Protein AF-A0AA38GRX4-F1 (afdb_monomer)

pLDDT: mean 70.58, std 18.52, range [33.16, 92.31]

Secondary structure (DSSP, 8-state):
-----------------------------SSPPP------TTS-EEEEEE--SHHHHHHHHHHHT-TTEEEEEEE-TT--HHHHHHHHHT-TT-

Sequence (94 aa):
HHGGHNDDEIVPQVRCQNARPLKAIRATTIESPPKVQRYSRKEKTKIAINGFGRIGRLVLPIALGRGDINVVAVNVPFIDVKYMAYMFKYYSTH

Structure (mmCIF, N/CA/C/O backbone):
data_AF-A0AA38GRX4-F1
#
_entry.id   AF-A0AA38GRX4-F1
#
loop_
_atom_site.group_PDB
_atom_site.id
_atom_site.type_symbol
_atom_site.label_atom_id
_atom_site.label_alt_id
_atom_site.label_comp_id
_atom_site.label_asym_id
_atom_site.label_entity_id
_atom_site.label_seq_id
_atom_site.pdbx_PDB_ins_code
_atom_site.Cartn_x
_atom_site.Cartn_y
_atom_site.Cartn_z
_atom_site.occupancy
_atom_site.B_iso_or_equiv
_atom_site.auth_seq_id
_atom_site.auth_comp_id
_atom_site.auth_asym_id
_atom_site.auth_atom_id
_atom_site.pdbx_PDB_model_num
ATOM 1 N N . HIS A 1 1 ? -35.156 54.783 15.071 1.00 36.66 1 HIS A N 1
ATOM 2 C CA . HIS A 1 1 ? -34.367 53.537 15.100 1.00 36.66 1 HIS A CA 1
ATOM 3 C C . HIS A 1 1 ? -34.835 52.650 13.959 1.00 36.66 1 HIS A C 1
ATOM 5 O O . HIS A 1 1 ? -36.026 52.395 13.906 1.00 36.66 1 HIS A O 1
ATOM 11 N N . HIS A 1 2 ? -33.890 52.237 13.102 1.00 36.75 2 HIS A N 1
ATOM 12 C CA . HIS A 1 2 ? -33.996 51.286 11.976 1.00 36.75 2 HIS A CA 1
ATOM 13 C C . HIS A 1 2 ? -34.967 51.682 10.842 1.00 36.75 2 HIS A C 1
ATOM 15 O O . HIS A 1 2 ? -36.152 51.841 11.072 1.00 36.75 2 HIS A O 1
ATOM 21 N N . GLY A 1 3 ? -34.555 51.929 9.596 1.00 33.16 3 GLY A N 1
ATOM 22 C CA . GLY A 1 3 ? -33.418 51.397 8.841 1.00 33.16 3 GLY A CA 1
ATOM 23 C C . GLY A 1 3 ? -33.908 50.253 7.950 1.00 33.16 3 GLY A C 1
ATOM 24 O O . GLY A 1 3 ? -34.327 49.234 8.484 1.00 33.16 3 GLY A O 1
ATOM 25 N N . GLY A 1 4 ? -33.843 50.426 6.626 1.00 35.56 4 GLY A N 1
ATOM 26 C CA . GLY A 1 4 ? -34.053 49.342 5.660 1.00 35.56 4 GLY A CA 1
ATOM 27 C C . GLY A 1 4 ? -34.523 49.821 4.289 1.00 35.56 4 GLY A C 1
ATOM 28 O O . GLY A 1 4 ? -35.718 49.813 4.023 1.00 35.56 4 GLY A O 1
ATOM 29 N N . HIS A 1 5 ? -33.571 50.243 3.450 1.00 45.22 5 HIS A N 1
ATOM 30 C CA . HIS A 1 5 ? -33.712 50.297 1.991 1.00 45.22 5 HIS A CA 1
ATOM 31 C C . HIS A 1 5 ? -34.188 48.938 1.465 1.00 45.22 5 HIS A C 1
ATOM 33 O O . HIS A 1 5 ? -33.627 47.917 1.855 1.00 45.22 5 HIS A O 1
ATOM 39 N N . ASN A 1 6 ? -35.156 48.940 0.552 1.00 41.62 6 ASN A N 1
AT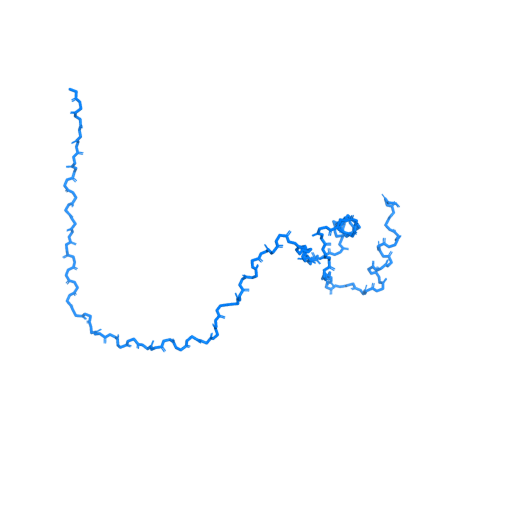OM 40 C CA . ASN A 1 6 ? -35.338 47.850 -0.397 1.00 41.62 6 ASN A CA 1
ATOM 41 C C . ASN A 1 6 ? -35.331 48.497 -1.778 1.00 41.62 6 ASN A C 1
ATOM 43 O O . ASN A 1 6 ? -36.258 49.223 -2.127 1.00 41.62 6 ASN A O 1
ATOM 47 N N . ASP A 1 7 ? -34.228 48.304 -2.488 1.00 45.84 7 ASP A N 1
ATOM 48 C CA . ASP A 1 7 ? -34.053 48.725 -3.866 1.00 45.84 7 ASP A CA 1
ATOM 49 C C . ASP A 1 7 ? -34.981 47.888 -4.760 1.00 45.84 7 ASP A C 1
ATOM 51 O O . ASP A 1 7 ? -34.919 46.656 -4.772 1.00 45.84 7 ASP A O 1
ATOM 55 N N . ASP A 1 8 ? -35.868 48.570 -5.485 1.00 43.84 8 ASP A N 1
ATOM 56 C CA . ASP A 1 8 ? -36.735 47.997 -6.510 1.00 43.84 8 ASP A CA 1
ATOM 57 C C . ASP A 1 8 ? -35.885 47.497 -7.694 1.00 43.84 8 ASP A C 1
ATOM 59 O O . ASP A 1 8 ? -35.655 48.207 -8.677 1.00 43.84 8 ASP A O 1
ATOM 63 N N . GLU A 1 9 ? -35.397 46.257 -7.617 1.00 43.25 9 GLU A N 1
ATOM 64 C CA . GLU A 1 9 ? -34.778 45.584 -8.758 1.00 43.25 9 GLU A CA 1
ATOM 65 C C . GLU A 1 9 ? -35.871 45.156 -9.751 1.00 43.25 9 GLU A C 1
ATOM 67 O O . GLU A 1 9 ? -36.533 44.122 -9.628 1.00 43.25 9 GLU A O 1
ATOM 72 N N . ILE A 1 10 ? -36.075 46.004 -10.757 1.00 42.53 10 ILE A N 1
ATOM 73 C CA . ILE A 1 10 ? -36.896 45.732 -11.936 1.00 42.53 10 ILE A CA 1
ATOM 74 C C . ILE A 1 10 ? -36.253 44.571 -12.710 1.00 42.53 10 ILE A C 1
ATOM 76 O O . ILE A 1 10 ? -35.337 44.765 -13.508 1.00 42.53 10 ILE A O 1
ATOM 80 N N . VAL A 1 11 ? -36.747 43.350 -12.503 1.00 44.81 11 VAL A N 1
ATOM 81 C CA . VAL A 1 11 ? -36.373 42.189 -13.324 1.00 44.81 11 VAL A CA 1
ATOM 82 C C . VAL A 1 11 ? -37.154 42.247 -14.645 1.00 44.81 11 VAL A C 1
ATOM 84 O O . VAL A 1 11 ? -38.388 42.183 -14.623 1.00 44.81 11 VAL A O 1
ATOM 87 N N . 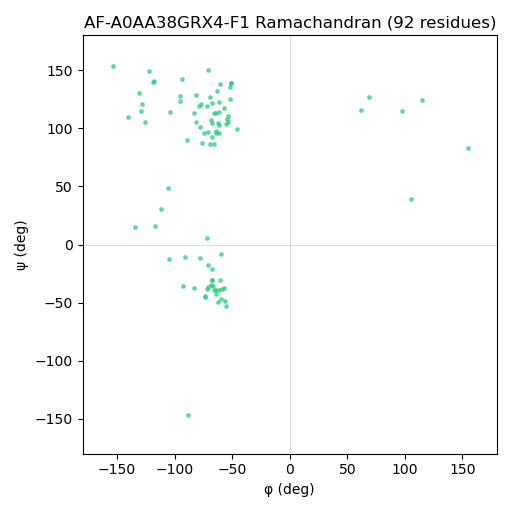PRO A 1 12 ? -36.507 42.337 -15.821 1.00 41.84 12 PRO A N 1
ATOM 88 C CA . PRO A 1 12 ? -37.229 42.306 -17.083 1.00 41.84 12 PRO A CA 1
ATOM 89 C C . PRO A 1 12 ? -37.739 40.880 -17.335 1.00 41.84 12 PRO A C 1
ATOM 91 O O . PRO A 1 12 ? -36.959 39.935 -17.460 1.00 41.84 12 PRO A O 1
ATOM 94 N N . GLN A 1 13 ? -39.061 40.709 -17.439 1.00 42.84 13 GLN A N 1
ATOM 95 C CA . GLN A 1 13 ? -39.652 39.473 -17.953 1.00 42.84 13 GLN A CA 1
ATOM 96 C C . GLN A 1 13 ? -39.243 39.287 -19.420 1.00 42.84 13 GLN A C 1
ATOM 98 O O . GLN A 1 13 ? -39.880 39.801 -20.341 1.00 42.84 13 GLN A O 1
ATOM 103 N N . VAL A 1 14 ? -38.190 38.506 -19.650 1.00 41.75 14 VAL A N 1
ATOM 104 C CA . VAL A 1 14 ? -37.871 37.980 -20.977 1.00 41.75 14 VAL A CA 1
ATOM 105 C C . VAL A 1 14 ? -38.919 36.924 -21.318 1.00 41.75 14 VAL A C 1
ATOM 107 O O . VAL A 1 14 ? -38.866 35.771 -20.890 1.00 41.75 14 VAL A O 1
ATOM 110 N N . ARG A 1 15 ? -39.932 37.342 -22.075 1.00 39.22 15 ARG A N 1
ATOM 111 C CA . ARG A 1 15 ? -40.996 36.476 -22.581 1.00 39.22 15 ARG A CA 1
ATOM 112 C C . ARG A 1 15 ? -40.451 35.655 -23.755 1.00 39.22 15 ARG A C 1
ATOM 114 O O . ARG A 1 15 ? -40.579 36.056 -24.907 1.00 39.22 15 ARG A O 1
ATOM 121 N N . CYS A 1 16 ? -39.852 34.498 -23.474 1.00 40.66 16 CYS A N 1
ATOM 122 C CA . CYS A 1 16 ? -39.494 33.512 -24.498 1.00 40.66 16 CYS A CA 1
ATOM 123 C C . CYS A 1 16 ? -40.768 32.872 -25.069 1.00 40.66 16 CYS A C 1
ATOM 125 O O . CYS A 1 16 ? -41.231 31.836 -24.595 1.00 40.66 16 CYS A O 1
ATOM 127 N N . GLN A 1 17 ? -41.366 33.496 -26.081 1.00 52.00 17 GLN A N 1
ATOM 128 C CA . GLN A 1 17 ? -42.371 32.836 -26.910 1.00 52.00 17 GLN A CA 1
ATOM 129 C C . GLN A 1 17 ? -41.633 31.993 -27.954 1.00 52.00 17 GLN A C 1
ATOM 131 O O . GLN A 1 17 ? -40.770 32.513 -28.655 1.00 52.00 17 GLN A O 1
ATOM 136 N N . ASN A 1 18 ? -42.003 30.710 -28.052 1.00 54.47 18 ASN A N 1
ATOM 137 C CA . ASN A 1 18 ? -41.628 29.738 -29.099 1.00 54.47 18 ASN A CA 1
ATOM 138 C C . ASN A 1 18 ? -40.588 28.659 -28.746 1.00 54.47 18 ASN A C 1
ATOM 140 O O . ASN A 1 18 ? -39.822 28.229 -29.609 1.00 54.47 18 ASN A O 1
ATOM 144 N N . ALA A 1 19 ? -40.634 28.098 -27.536 1.00 49.25 19 ALA A N 1
ATOM 145 C CA . ALA A 1 19 ? -40.064 26.769 -27.312 1.00 49.25 19 ALA A CA 1
ATOM 146 C C . ALA A 1 19 ? -41.068 25.69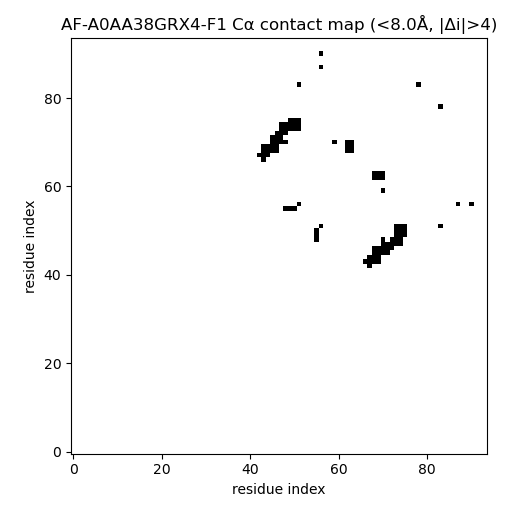2 -27.772 1.00 49.25 19 ALA A C 1
ATOM 148 O O . ALA A 1 19 ? -42.078 25.444 -27.114 1.00 49.25 19 ALA A O 1
ATOM 149 N N . ARG A 1 20 ? -40.814 25.050 -28.921 1.00 55.22 20 ARG A N 1
ATOM 150 C CA . ARG A 1 20 ? -41.521 23.811 -29.296 1.00 55.22 20 ARG A CA 1
ATOM 151 C C . ARG A 1 20 ? -41.227 22.760 -28.216 1.00 55.22 20 ARG A C 1
ATOM 153 O O . ARG A 1 20 ? -40.068 22.662 -27.809 1.00 55.22 20 ARG A O 1
ATOM 160 N N . PRO A 1 21 ? -42.205 21.959 -27.757 1.00 49.06 21 PRO A N 1
ATOM 161 C CA . PRO A 1 21 ? -41.931 20.939 -26.757 1.00 49.06 21 PRO A CA 1
ATOM 162 C C . PRO A 1 21 ? -41.041 19.870 -27.393 1.00 49.06 21 PRO A C 1
ATOM 164 O O . PRO A 1 21 ? -41.496 19.065 -28.208 1.00 49.06 21 PRO A O 1
ATOM 167 N N . LEU A 1 22 ? -39.752 19.872 -27.049 1.00 55.50 22 LEU A N 1
ATOM 168 C CA . LEU A 1 22 ? -38.881 18.740 -27.327 1.00 55.50 22 LEU A CA 1
ATOM 169 C C . LEU A 1 22 ? -39.469 17.554 -26.560 1.00 55.50 22 LEU A C 1
ATOM 171 O O . LEU A 1 22 ? -39.529 17.568 -25.331 1.00 55.50 22 LEU A O 1
ATOM 175 N N . LYS A 1 23 ? -39.964 16.543 -27.283 1.00 50.81 23 LYS A N 1
ATOM 176 C CA . LYS A 1 23 ? -40.378 15.282 -26.665 1.00 50.81 23 LYS A CA 1
ATOM 177 C C . LYS A 1 23 ? -39.168 14.731 -25.922 1.00 50.81 23 LYS A C 1
ATOM 179 O O . LYS A 1 23 ? -38.151 14.437 -26.545 1.00 50.81 23 LYS A O 1
ATOM 184 N N . ALA A 1 24 ? -39.293 14.613 -24.604 1.00 57.81 24 ALA A N 1
ATOM 185 C CA . ALA A 1 24 ? -38.292 13.991 -23.759 1.00 57.81 24 ALA A CA 1
ATOM 186 C C . ALA A 1 24 ? -37.987 12.596 -24.313 1.00 57.81 24 ALA A C 1
ATOM 188 O O . ALA A 1 24 ? -38.833 11.699 -24.283 1.00 57.81 24 ALA A O 1
ATOM 189 N N . ILE A 1 25 ? -36.784 12.423 -24.853 1.00 55.78 25 ILE A N 1
ATOM 190 C CA . ILE A 1 25 ? -36.254 11.097 -25.133 1.00 55.78 25 ILE A CA 1
ATOM 191 C C . ILE A 1 25 ? -36.124 10.453 -23.757 1.00 55.78 25 ILE A C 1
ATOM 193 O O . ILE A 1 25 ? -35.386 10.949 -22.907 1.00 55.78 25 ILE A O 1
ATOM 197 N N . ARG A 1 26 ? -36.925 9.413 -23.500 1.00 51.66 26 ARG A N 1
ATOM 198 C CA . ARG A 1 26 ? -36.833 8.622 -22.272 1.00 51.66 26 ARG A CA 1
ATOM 199 C C . ARG A 1 26 ? -35.390 8.147 -22.169 1.00 51.66 26 ARG A C 1
ATOM 201 O O . ARG A 1 26 ? -34.977 7.299 -22.953 1.00 51.66 26 ARG A O 1
ATOM 208 N N . ALA A 1 27 ? -34.637 8.719 -21.234 1.00 53.16 27 ALA A N 1
ATOM 209 C CA . ALA A 1 27 ? -33.352 8.186 -20.837 1.00 53.16 27 ALA A CA 1
ATOM 210 C C . ALA A 1 27 ? -33.630 6.787 -20.286 1.00 53.16 27 ALA A C 1
ATOM 212 O O . ALA A 1 27 ? -34.075 6.622 -19.152 1.00 53.16 27 ALA A O 1
ATOM 213 N N . THR A 1 28 ? -33.469 5.769 -21.125 1.00 55.03 28 THR A N 1
ATOM 214 C CA . THR A 1 28 ? -33.340 4.398 -20.657 1.00 55.03 28 THR A CA 1
ATOM 215 C C . THR A 1 28 ? -32.011 4.370 -19.929 1.00 55.03 28 THR A C 1
ATOM 217 O O . THR A 1 28 ? -30.967 4.266 -20.567 1.00 55.03 28 THR A O 1
ATOM 220 N N . THR A 1 29 ? -32.060 4.610 -18.617 1.00 53.53 29 THR A N 1
ATOM 221 C CA 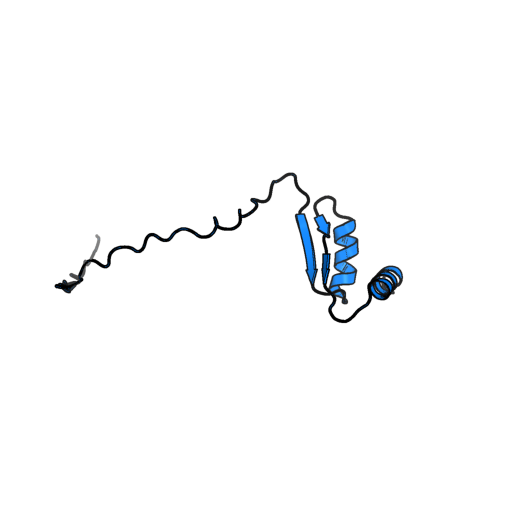. THR A 1 29 ? -30.936 4.532 -17.686 1.00 53.53 29 THR A CA 1
ATOM 222 C C . THR A 1 29 ? -30.165 3.249 -17.969 1.00 53.53 29 THR A C 1
ATOM 224 O O . THR A 1 29 ? -30.593 2.165 -17.574 1.00 53.53 29 THR A O 1
ATOM 227 N N . ILE A 1 30 ? -29.065 3.362 -18.710 1.00 67.69 30 ILE A N 1
ATOM 228 C CA . ILE A 1 30 ? -28.134 2.261 -18.904 1.00 67.69 30 ILE A CA 1
ATOM 229 C C . ILE A 1 30 ? -27.335 2.225 -17.611 1.00 67.69 30 ILE A C 1
ATOM 231 O O . ILE A 1 30 ? -26.486 3.074 -17.365 1.00 67.69 30 ILE A O 1
ATOM 235 N N . GLU A 1 31 ? -27.732 1.278 -16.774 1.00 68.38 31 GLU A N 1
ATOM 236 C CA . GLU A 1 31 ? -27.151 0.918 -15.488 1.00 68.38 31 GLU A CA 1
ATOM 237 C C . GLU A 1 31 ? -27.309 1.953 -14.367 1.00 68.38 31 GLU A C 1
ATOM 239 O O . GLU A 1 31 ? -26.994 3.139 -14.458 1.00 68.38 31 GLU A O 1
ATOM 244 N N . SER A 1 32 ? -27.846 1.462 -13.251 1.00 55.88 32 SER A N 1
ATOM 245 C CA . SER A 1 32 ? -27.865 2.176 -11.982 1.00 55.88 32 SER A CA 1
ATOM 246 C C . SER A 1 32 ? -26.455 2.673 -11.644 1.00 55.88 32 SER A C 1
ATOM 248 O O . SER A 1 32 ? -25.512 1.892 -11.807 1.00 55.88 32 SER A O 1
ATOM 250 N N . PRO A 1 33 ? -26.290 3.904 -11.118 1.00 69.69 33 PRO A N 1
ATOM 251 C CA . PRO A 1 33 ? -24.984 4.388 -10.684 1.00 69.69 33 PRO A CA 1
ATOM 252 C C . PRO A 1 33 ? -24.341 3.347 -9.758 1.00 69.69 33 PRO A C 1
ATOM 254 O O . PRO A 1 33 ? -25.059 2.755 -8.938 1.00 69.69 33 PRO A O 1
ATOM 257 N N . PRO A 1 34 ? -23.024 3.087 -9.889 1.00 71.62 34 PRO A N 1
ATOM 258 C CA . PRO A 1 34 ? -22.356 2.061 -9.105 1.00 71.62 34 PRO A CA 1
ATOM 259 C C . PRO A 1 34 ? -22.687 2.304 -7.640 1.00 71.62 34 PRO A C 1
ATOM 261 O O . PRO A 1 34 ? -22.540 3.418 -7.133 1.00 71.62 34 PRO A O 1
ATOM 264 N N . LYS A 1 35 ? -23.217 1.270 -6.985 1.00 59.47 35 LYS A N 1
ATOM 265 C CA . LYS A 1 35 ? -23.676 1.344 -5.601 1.00 59.47 35 LYS A CA 1
ATOM 266 C C . LYS A 1 35 ? -22.502 1.844 -4.763 1.00 59.47 35 LYS A C 1
ATOM 268 O O . LYS A 1 35 ? -21.558 1.094 -4.527 1.00 59.47 35 LYS A O 1
ATOM 273 N N . VAL A 1 36 ? -22.537 3.118 -4.364 1.00 66.25 36 VAL A N 1
ATOM 274 C CA . VAL A 1 36 ? -21.499 3.716 -3.522 1.00 66.25 36 VAL A CA 1
ATOM 275 C C . VAL A 1 36 ? -21.528 2.926 -2.225 1.00 66.25 36 VAL A C 1
ATOM 277 O O . VAL A 1 36 ? -22.470 3.052 -1.438 1.00 66.25 36 VAL A O 1
ATOM 280 N N . GLN A 1 37 ? -20.561 2.023 -2.052 1.00 65.94 37 GLN A N 1
ATOM 281 C CA . GLN A 1 37 ? -20.488 1.175 -0.873 1.00 65.94 37 GLN A CA 1
ATOM 282 C C . GLN A 1 37 ? -20.306 2.098 0.324 1.00 65.94 37 GLN A C 1
ATOM 284 O O . GLN A 1 37 ? -19.246 2.683 0.529 1.00 65.94 37 GLN A O 1
ATOM 289 N N . ARG A 1 38 ? -21.381 2.286 1.092 1.00 66.75 38 ARG A N 1
ATOM 290 C CA . ARG A 1 38 ? -21.314 3.015 2.351 1.00 66.75 38 ARG A CA 1
ATOM 291 C C . ARG A 1 38 ? -20.363 2.240 3.250 1.00 66.75 38 ARG A C 1
ATOM 293 O O . ARG A 1 38 ? -20.592 1.054 3.474 1.00 66.75 38 ARG A O 1
ATOM 300 N N . TYR A 1 39 ? -19.300 2.893 3.717 1.00 66.44 39 TYR A N 1
ATOM 301 C CA . TYR A 1 39 ? -18.322 2.287 4.616 1.00 66.44 39 TYR A CA 1
ATOM 302 C C . TYR A 1 39 ? -19.059 1.707 5.831 1.00 66.44 39 TYR A C 1
ATOM 304 O O . TYR A 1 39 ? -19.574 2.441 6.676 1.00 66.44 39 TYR A O 1
ATOM 312 N N . SER A 1 40 ? -19.184 0.380 5.877 1.00 69.38 40 SER A N 1
ATOM 313 C CA . SER A 1 40 ? -19.752 -0.320 7.022 1.00 69.38 40 SER A CA 1
ATOM 314 C C . SER A 1 40 ? -18.767 -0.187 8.173 1.00 69.38 40 SER A C 1
ATOM 316 O O . SER A 1 40 ? -17.597 -0.532 8.029 1.00 69.38 40 SER A O 1
ATOM 318 N N . ARG A 1 41 ? -19.238 0.283 9.330 1.00 69.75 41 ARG A N 1
ATOM 319 C CA . ARG A 1 41 ? -18.409 0.545 10.520 1.00 69.75 41 ARG A CA 1
ATOM 320 C C . ARG A 1 41 ? -17.677 -0.700 11.065 1.00 69.75 41 ARG A C 1
ATOM 322 O O . ARG A 1 41 ? -16.888 -0.568 11.989 1.00 69.75 41 ARG A O 1
ATOM 329 N N . LYS A 1 42 ? -17.984 -1.895 10.544 1.00 75.56 42 LYS A N 1
ATOM 330 C CA . LYS A 1 42 ? -17.421 -3.193 10.954 1.00 75.56 42 LYS A CA 1
ATOM 331 C C . LYS A 1 42 ? -16.389 -3.778 9.983 1.00 75.56 42 LYS A C 1
ATOM 333 O O . LYS A 1 42 ? -15.730 -4.744 10.347 1.00 75.56 42 LYS A O 1
ATOM 338 N N . GLU A 1 43 ? -16.255 -3.241 8.773 1.00 83.19 43 GLU A N 1
ATOM 339 C CA . GLU A 1 43 ? -15.376 -3.822 7.753 1.00 83.19 43 GLU A CA 1
ATOM 340 C C . GLU A 1 43 ? -13.988 -3.184 7.779 1.00 83.19 43 GLU A C 1
ATOM 342 O O . GLU A 1 43 ? -13.854 -1.970 7.950 1.00 83.19 43 GLU A O 1
ATOM 347 N N . LYS A 1 44 ? -12.946 -3.994 7.551 1.00 86.50 44 LYS A N 1
ATOM 348 C CA . LYS A 1 44 ? -11.586 -3.469 7.392 1.00 86.50 44 LYS A CA 1
ATOM 349 C C . LYS A 1 44 ? -11.528 -2.574 6.160 1.00 86.50 44 LYS A C 1
ATOM 351 O O . LYS A 1 44 ? -11.963 -2.962 5.071 1.00 86.50 44 LYS A O 1
ATOM 356 N N . THR A 1 45 ? -10.943 -1.394 6.317 1.00 89.06 45 THR A N 1
ATOM 357 C CA . THR A 1 45 ? -10.776 -0.431 5.231 1.00 89.06 45 THR A CA 1
ATOM 358 C C . THR A 1 45 ? -9.820 -1.006 4.197 1.00 89.06 45 THR A C 1
ATOM 360 O O . THR A 1 45 ? -8.634 -1.198 4.464 1.00 89.06 45 THR A O 1
ATOM 363 N N . LYS A 1 46 ? -10.349 -1.298 3.009 1.00 90.88 46 LYS A N 1
ATOM 364 C CA . LYS A 1 46 ? -9.573 -1.818 1.885 1.00 90.88 46 LYS A CA 1
ATOM 365 C C . LYS A 1 46 ? -8.787 -0.683 1.240 1.00 90.88 46 LYS A C 1
ATOM 367 O O . LYS A 1 46 ? -9.390 0.275 0.764 1.00 90.88 46 LYS A O 1
ATOM 372 N N . ILE A 1 47 ? -7.463 -0.799 1.206 1.00 90.88 47 ILE A N 1
ATOM 373 C CA . ILE A 1 47 ? -6.578 0.198 0.595 1.00 90.88 47 ILE A CA 1
ATOM 374 C C . ILE A 1 47 ? -5.723 -0.419 -0.509 1.00 90.88 47 ILE A C 1
ATOM 376 O O . ILE A 1 47 ? -5.352 -1.592 -0.449 1.00 90.88 47 ILE A O 1
ATOM 380 N N . ALA A 1 48 ? -5.392 0.395 -1.508 1.00 91.12 48 ALA A N 1
ATOM 381 C CA . ALA A 1 48 ? -4.407 0.075 -2.530 1.00 91.12 48 ALA A CA 1
ATOM 382 C C . ALA A 1 48 ? -3.264 1.094 -2.471 1.00 91.12 48 ALA A C 1
ATOM 384 O O . ALA A 1 48 ? -3.502 2.285 -2.268 1.00 91.12 48 ALA A O 1
ATOM 385 N N . ILE A 1 49 ? -2.026 0.634 -2.643 1.00 89.88 49 ILE A N 1
ATOM 386 C CA . ILE A 1 49 ? -0.834 1.487 -2.605 1.00 89.88 49 ILE A CA 1
ATOM 387 C C . ILE A 1 49 ? -0.350 1.700 -4.039 1.00 89.88 49 ILE A C 1
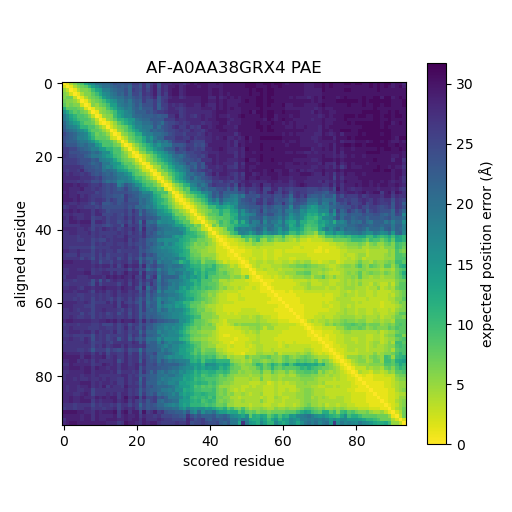ATOM 389 O O . ILE A 1 49 ? 0.100 0.763 -4.693 1.00 89.88 49 ILE A O 1
ATOM 393 N N . ASN A 1 50 ? -0.423 2.932 -4.542 1.00 88.44 50 ASN A N 1
ATOM 394 C CA . ASN A 1 50 ? 0.134 3.279 -5.848 1.00 88.44 50 ASN A CA 1
ATOM 395 C C . ASN A 1 50 ? 1.596 3.723 -5.681 1.00 88.44 50 ASN A C 1
ATOM 397 O O . ASN A 1 50 ? 1.870 4.897 -5.443 1.00 88.44 50 ASN A O 1
ATOM 401 N N . GLY A 1 51 ? 2.522 2.766 -5.757 1.00 85.25 51 GLY A N 1
ATOM 402 C CA . GLY A 1 51 ? 3.963 2.998 -5.669 1.00 85.25 51 GLY A CA 1
ATOM 403 C C . GLY A 1 51 ? 4.630 2.381 -4.436 1.00 85.25 51 GLY A C 1
ATOM 404 O O . GLY A 1 51 ? 4.309 2.697 -3.292 1.00 85.25 51 GLY A O 1
ATOM 405 N N . PHE A 1 52 ? 5.648 1.550 -4.674 1.00 84.31 52 PHE A N 1
ATOM 406 C CA . PHE A 1 52 ? 6.434 0.870 -3.637 1.00 84.31 52 PHE A CA 1
ATOM 407 C C . PHE A 1 52 ? 7.836 1.472 -3.463 1.00 84.31 52 PHE A C 1
ATOM 409 O O . PHE A 1 52 ? 8.859 0.792 -3.487 1.00 84.31 52 PHE A O 1
ATOM 416 N N . GLY A 1 53 ? 7.877 2.798 -3.345 1.00 82.25 53 GLY A N 1
ATOM 417 C CA . GLY A 1 53 ? 9.103 3.553 -3.091 1.00 82.25 53 GLY A CA 1
ATOM 418 C C . GLY A 1 53 ? 9.393 3.713 -1.597 1.00 82.25 53 GLY A C 1
ATOM 419 O O . GLY A 1 53 ? 9.045 2.873 -0.772 1.00 82.25 53 GLY A O 1
ATOM 420 N N . ARG A 1 54 ? 9.994 4.847 -1.223 1.00 83.12 54 ARG A N 1
ATOM 421 C CA . ARG A 1 54 ? 10.321 5.176 0.177 1.00 83.12 54 ARG A CA 1
ATOM 422 C C . ARG A 1 54 ? 9.096 5.147 1.101 1.00 83.12 54 ARG A C 1
ATOM 424 O O . ARG A 1 54 ? 9.144 4.497 2.135 1.00 83.12 54 ARG A O 1
ATOM 431 N N . ILE A 1 55 ? 7.997 5.795 0.703 1.00 87.06 55 ILE A N 1
ATOM 432 C CA . ILE A 1 55 ? 6.769 5.857 1.514 1.00 87.06 55 ILE A CA 1
ATOM 433 C C . ILE A 1 55 ? 6.026 4.517 1.495 1.00 87.06 55 ILE A C 1
ATOM 435 O O . ILE A 1 55 ? 5.642 4.023 2.548 1.00 87.06 55 ILE A O 1
ATOM 439 N N . GLY A 1 56 ? 5.875 3.888 0.324 1.00 86.94 56 GLY A N 1
ATOM 440 C CA . GLY A 1 56 ? 5.177 2.602 0.205 1.00 86.94 56 GLY A CA 1
ATOM 441 C C . GLY A 1 56 ? 5.789 1.501 1.078 1.00 86.94 56 GLY A C 1
ATOM 442 O O . GLY A 1 56 ? 5.050 0.737 1.698 1.00 86.94 56 GLY A O 1
ATOM 443 N N . ARG A 1 57 ? 7.126 1.473 1.205 1.00 85.56 57 ARG A N 1
ATOM 444 C CA . ARG A 1 57 ? 7.843 0.528 2.080 1.00 85.56 57 ARG A CA 1
ATOM 445 C C . ARG A 1 57 ? 7.607 0.758 3.574 1.00 85.56 57 ARG A C 1
ATOM 447 O O . ARG A 1 57 ? 7.610 -0.212 4.316 1.00 85.56 57 ARG A O 1
ATOM 454 N N . LEU A 1 58 ? 7.373 2.000 4.002 1.00 87.81 58 LEU A N 1
ATOM 455 C CA . LEU A 1 58 ? 7.070 2.341 5.401 1.00 87.81 58 LEU A CA 1
ATOM 456 C C . LEU A 1 58 ? 5.587 2.147 5.739 1.00 87.81 58 LEU A C 1
ATOM 458 O O . LEU A 1 58 ? 5.240 1.706 6.831 1.00 87.81 58 LEU A O 1
ATOM 462 N N . VAL A 1 59 ? 4.696 2.459 4.797 1.00 89.44 59 VAL A N 1
ATOM 463 C CA . VAL A 1 59 ? 3.244 2.371 5.001 1.00 89.44 59 VAL A CA 1
ATOM 464 C C . VAL A 1 59 ? 2.768 0.921 5.051 1.00 89.44 59 VAL A C 1
ATOM 466 O O . VAL A 1 59 ? 1.908 0.604 5.868 1.00 89.44 59 VAL A O 1
ATOM 469 N N . LEU A 1 60 ? 3.326 0.032 4.222 1.00 89.75 60 LEU A N 1
ATOM 470 C CA . LEU A 1 60 ? 2.928 -1.378 4.174 1.00 89.75 60 LEU A CA 1
ATOM 471 C C . LEU A 1 60 ? 3.023 -2.103 5.538 1.00 89.75 60 LEU A C 1
ATOM 473 O O . LEU A 1 60 ? 2.011 -2.663 5.954 1.00 89.75 60 LEU A O 1
ATOM 477 N N . PRO A 1 61 ? 4.150 -2.086 6.278 1.00 88.19 61 PRO A N 1
ATOM 478 C CA . PRO A 1 61 ? 4.244 -2.772 7.569 1.00 88.19 61 PRO A CA 1
ATOM 479 C C . PRO A 1 61 ? 3.337 -2.142 8.637 1.00 88.19 61 PRO A C 1
ATOM 481 O O . PRO A 1 61 ? 2.718 -2.867 9.413 1.00 88.19 61 PRO A O 1
ATOM 484 N N . ILE A 1 62 ? 3.172 -0.813 8.638 1.00 90.12 62 ILE A N 1
ATOM 485 C CA . ILE A 1 62 ? 2.243 -0.121 9.550 1.00 90.12 62 ILE A CA 1
ATOM 486 C C . ILE A 1 62 ? 0.795 -0.533 9.259 1.00 90.12 62 ILE A C 1
ATOM 488 O O . ILE A 1 62 ? 0.023 -0.781 10.183 1.00 90.12 62 ILE A O 1
ATOM 492 N N . ALA A 1 63 ? 0.419 -0.616 7.982 1.00 90.38 63 ALA A N 1
ATOM 493 C CA . ALA A 1 63 ? -0.912 -1.044 7.568 1.00 90.38 63 ALA A CA 1
ATOM 494 C C . ALA A 1 63 ? -1.174 -2.516 7.921 1.00 90.38 63 ALA A C 1
ATOM 496 O O . ALA A 1 63 ? -2.271 -2.831 8.370 1.00 90.38 63 ALA A O 1
ATOM 497 N N . LEU A 1 64 ? -0.174 -3.394 7.777 1.00 88.62 64 LEU A N 1
ATOM 498 C CA . LEU A 1 64 ? -0.266 -4.808 8.165 1.00 88.62 64 LEU A CA 1
ATOM 499 C C . LEU A 1 64 ? -0.386 -5.001 9.685 1.00 88.62 64 LEU A C 1
ATOM 501 O O . LEU A 1 64 ? -1.028 -5.950 10.127 1.00 88.62 64 LEU A O 1
ATOM 505 N N . GLY A 1 65 ? 0.199 -4.102 10.481 1.00 89.31 65 GLY A N 1
ATOM 506 C CA . GLY A 1 65 ? 0.066 -4.104 11.941 1.00 89.31 65 GLY A CA 1
ATOM 507 C C . GLY A 1 65 ? -1.263 -3.542 12.461 1.00 89.31 65 GLY A C 1
ATOM 508 O O . GLY A 1 65 ? -1.559 -3.683 13.646 1.00 89.31 65 GLY A O 1
ATOM 509 N N . A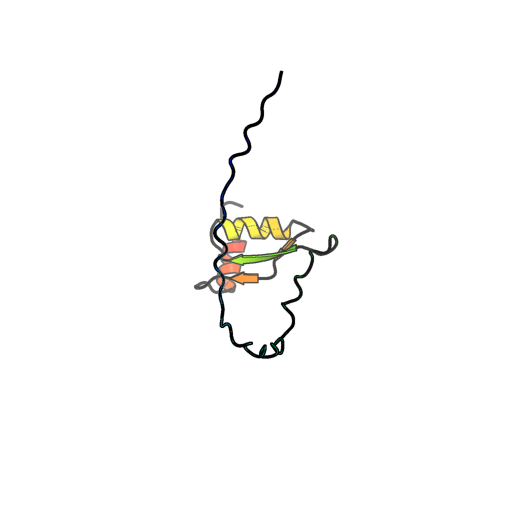RG A 1 66 ? -2.076 -2.901 11.610 1.00 90.38 66 ARG A N 1
ATOM 510 C CA . ARG A 1 66 ? -3.370 -2.320 11.998 1.00 90.38 66 ARG A CA 1
ATOM 511 C C . ARG A 1 66 ? -4.513 -3.287 11.703 1.00 90.38 66 ARG A C 1
ATOM 513 O O . ARG A 1 66 ? -4.686 -3.746 10.580 1.00 90.38 66 ARG A O 1
ATOM 520 N N . GLY A 1 67 ? -5.352 -3.545 12.706 1.00 88.75 67 GLY A N 1
ATOM 521 C CA . GLY A 1 67 ? -6.533 -4.406 12.567 1.00 88.75 67 GLY A CA 1
ATOM 522 C C . GLY A 1 67 ? -7.625 -3.823 11.663 1.00 88.75 67 GLY A C 1
ATOM 523 O O . GLY A 1 67 ? -8.431 -4.576 11.120 1.00 88.75 67 GLY A O 1
ATOM 524 N N . ASP A 1 68 ? -7.613 -2.506 11.466 1.00 89.88 68 ASP A N 1
ATOM 525 C CA . ASP A 1 68 ? -8.674 -1.745 10.795 1.00 89.88 68 ASP A CA 1
ATOM 526 C C . ASP A 1 68 ? -8.445 -1.608 9.285 1.00 89.88 68 ASP A C 1
ATOM 528 O O . ASP A 1 68 ? -9.325 -1.139 8.561 1.00 89.88 68 ASP A O 1
ATOM 532 N N . ILE A 1 69 ? -7.257 -1.985 8.802 1.00 91.25 69 ILE A N 1
ATOM 533 C CA . ILE A 1 69 ? -6.808 -1.769 7.426 1.00 91.25 69 ILE A CA 1
ATOM 534 C C . ILE A 1 69 ? -6.570 -3.121 6.752 1.00 91.25 69 ILE A C 1
ATOM 536 O O . ILE A 1 69 ? -6.062 -4.063 7.355 1.00 91.25 69 ILE A O 1
ATOM 540 N N . ASN A 1 70 ? -6.946 -3.220 5.481 1.00 92.31 70 ASN A N 1
ATOM 541 C CA . ASN A 1 70 ? -6.653 -4.366 4.633 1.00 92.31 70 ASN A CA 1
ATOM 542 C C . ASN A 1 70 ? -6.022 -3.889 3.320 1.00 92.31 70 ASN A C 1
ATOM 544 O O . ASN A 1 70 ? -6.668 -3.197 2.534 1.00 92.31 70 ASN A O 1
ATOM 548 N N . VAL A 1 71 ? -4.763 -4.245 3.072 1.00 90.62 71 VAL A N 1
ATOM 549 C CA . VAL A 1 71 ? -4.065 -3.878 1.831 1.00 90.62 71 VAL A CA 1
ATOM 550 C C . VAL A 1 71 ? -4.438 -4.882 0.741 1.00 90.62 71 VAL A C 1
ATOM 552 O O . VAL A 1 71 ? -4.091 -6.054 0.836 1.00 90.62 71 VAL A O 1
ATOM 555 N N . VAL A 1 72 ? -5.156 -4.429 -0.288 1.00 90.62 72 VAL A N 1
ATOM 556 C CA . VAL A 1 72 ? -5.689 -5.297 -1.357 1.00 90.62 72 VAL A CA 1
ATOM 557 C C . VAL A 1 72 ? -4.739 -5.393 -2.546 1.00 90.62 72 VAL A C 1
ATOM 559 O O . VAL A 1 72 ? -4.646 -6.441 -3.176 1.00 90.62 72 VAL A O 1
ATOM 562 N N . ALA A 1 73 ? -4.041 -4.305 -2.872 1.00 89.50 73 ALA A N 1
ATOM 563 C CA . ALA A 1 73 ? -3.162 -4.257 -4.032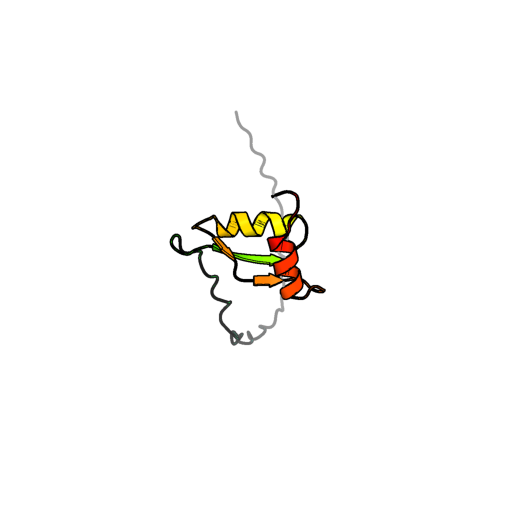 1.00 89.50 73 ALA A CA 1
ATOM 564 C C . ALA A 1 73 ? -2.039 -3.233 -3.853 1.00 89.50 73 ALA A C 1
ATOM 566 O O . ALA A 1 73 ? -2.196 -2.221 -3.164 1.00 89.50 73 ALA A O 1
ATOM 567 N N . VAL A 1 74 ? -0.919 -3.474 -4.532 1.00 87.62 74 VAL A N 1
ATOM 568 C CA . VAL A 1 74 ? 0.172 -2.510 -4.679 1.00 87.62 74 VAL A CA 1
ATOM 569 C C . VAL A 1 74 ? 0.492 -2.395 -6.166 1.00 87.62 74 VAL A C 1
ATOM 571 O O . VAL A 1 74 ? 0.813 -3.397 -6.797 1.00 87.62 74 VAL A O 1
ATOM 574 N N . ASN A 1 75 ? 0.378 -1.195 -6.732 1.00 86.94 75 ASN A N 1
ATOM 575 C CA . ASN A 1 75 ? 0.696 -0.938 -8.135 1.00 86.94 75 ASN A CA 1
ATOM 576 C C . ASN A 1 75 ? 2.133 -0.424 -8.265 1.00 86.94 75 ASN A C 1
ATOM 578 O O . ASN A 1 75 ? 2.482 0.587 -7.645 1.00 86.94 75 ASN A O 1
ATOM 582 N N . VAL A 1 76 ? 2.957 -1.101 -9.069 1.00 83.69 76 VAL A N 1
ATOM 583 C CA . VAL A 1 76 ? 4.335 -0.687 -9.357 1.00 83.69 76 VAL A CA 1
ATOM 584 C C . VAL A 1 76 ? 4.649 -0.944 -10.837 1.00 83.69 76 VAL A C 1
ATOM 586 O O . VAL A 1 76 ? 4.768 -2.098 -11.233 1.00 83.69 76 VAL A O 1
ATOM 589 N N . PRO A 1 77 ? 4.795 0.102 -11.671 1.00 78.50 77 PRO A N 1
ATOM 590 C CA . PRO A 1 77 ? 4.822 -0.056 -13.130 1.00 78.50 77 PRO A CA 1
ATOM 591 C C . PRO A 1 77 ? 6.085 -0.723 -13.698 1.00 78.50 77 PRO A C 1
ATOM 593 O O . PRO A 1 77 ? 6.063 -1.171 -14.838 1.00 78.50 77 PRO A O 1
ATOM 596 N N . PHE A 1 78 ? 7.182 -0.792 -12.937 1.00 79.4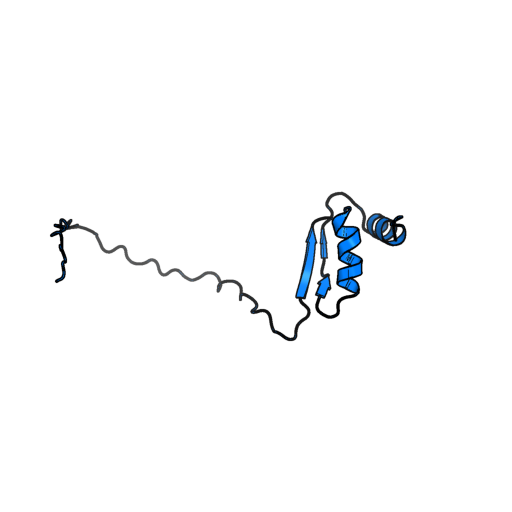4 78 PHE A N 1
ATOM 597 C CA . PHE A 1 78 ? 8.494 -1.200 -13.468 1.00 79.44 78 PHE A CA 1
ATOM 598 C C . PHE A 1 78 ? 9.248 -2.208 -12.589 1.00 79.44 78 PHE A C 1
ATOM 600 O O . PHE A 1 78 ? 10.457 -2.359 -12.737 1.00 79.44 78 PHE A O 1
ATOM 607 N N . ILE A 1 79 ? 8.579 -2.861 -11.634 1.00 80.94 79 ILE A N 1
ATOM 608 C CA . ILE A 1 79 ? 9.246 -3.723 -10.649 1.00 80.94 79 ILE A CA 1
ATOM 609 C C . ILE A 1 79 ? 8.539 -5.075 -10.553 1.00 80.94 79 ILE A C 1
ATOM 611 O O . ILE A 1 79 ? 7.327 -5.131 -10.372 1.00 80.94 79 ILE A O 1
ATOM 615 N N . ASP A 1 80 ? 9.316 -6.158 -10.626 1.00 86.31 80 ASP A N 1
ATOM 616 C CA . ASP A 1 80 ? 8.821 -7.523 -10.434 1.00 86.31 80 ASP A CA 1
ATOM 617 C C . ASP A 1 80 ? 8.446 -7.804 -8.964 1.00 86.31 80 ASP A C 1
ATOM 619 O O . ASP A 1 80 ? 9.059 -7.287 -8.022 1.00 86.31 80 ASP A O 1
ATOM 623 N N . VAL A 1 81 ? 7.472 -8.690 -8.750 1.00 84.44 81 VAL A N 1
ATOM 624 C CA . VAL A 1 81 ? 6.945 -9.065 -7.427 1.00 84.44 81 VAL A CA 1
ATOM 625 C C . VAL A 1 81 ? 8.048 -9.628 -6.525 1.00 84.44 81 VAL A C 1
ATOM 627 O O . VAL A 1 81 ? 8.108 -9.309 -5.335 1.00 84.44 81 VAL A O 1
ATOM 630 N N . LYS A 1 82 ? 8.974 -10.416 -7.087 1.00 85.31 82 LYS A N 1
ATOM 631 C CA . LYS A 1 82 ? 10.120 -10.959 -6.336 1.00 85.31 82 LYS A CA 1
ATOM 632 C C . LYS A 1 82 ? 11.051 -9.856 -5.844 1.00 85.31 82 LYS A C 1
A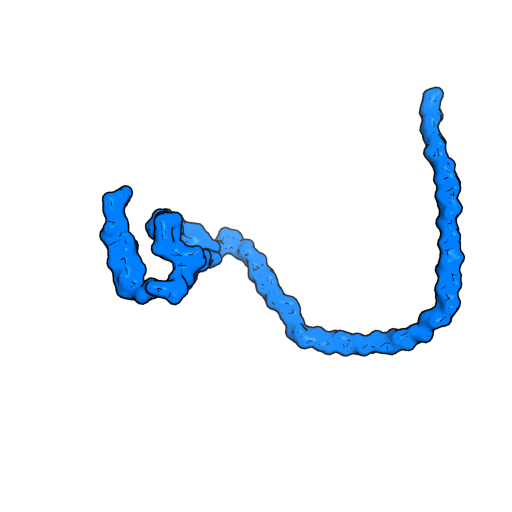TOM 634 O O . LYS A 1 82 ? 11.533 -9.911 -4.712 1.00 85.31 82 LYS A O 1
ATOM 639 N N . TYR A 1 83 ? 11.267 -8.834 -6.667 1.00 86.38 83 TYR A N 1
ATOM 640 C CA . TYR A 1 83 ? 12.100 -7.695 -6.302 1.00 86.38 83 TYR A CA 1
ATOM 641 C C . TYR A 1 83 ? 11.419 -6.813 -5.249 1.00 86.38 83 TYR A C 1
ATOM 643 O O . TYR A 1 83 ? 12.079 -6.354 -4.318 1.00 86.38 83 TYR A O 1
ATOM 651 N N . MET A 1 84 ? 10.094 -6.637 -5.319 1.00 83.56 84 MET A N 1
ATOM 652 C CA . MET A 1 84 ? 9.334 -5.975 -4.250 1.00 83.56 84 MET A CA 1
ATOM 653 C C . MET A 1 84 ? 9.467 -6.705 -2.910 1.00 83.56 84 MET A C 1
ATOM 655 O O . MET A 1 84 ? 9.749 -6.064 -1.899 1.00 83.56 84 MET A O 1
ATOM 659 N N . ALA A 1 85 ? 9.312 -8.031 -2.893 1.00 85.50 85 ALA A N 1
ATOM 660 C CA . ALA A 1 85 ? 9.475 -8.829 -1.677 1.00 85.50 85 ALA A CA 1
ATOM 661 C C . ALA A 1 85 ? 10.901 -8.728 -1.110 1.00 85.50 85 ALA A C 1
ATOM 663 O O . ALA A 1 85 ? 11.081 -8.601 0.102 1.00 85.50 85 ALA A O 1
ATOM 664 N N . TYR A 1 86 ? 11.915 -8.710 -1.979 1.00 85.94 86 TYR A N 1
ATOM 665 C CA . TYR A 1 86 ? 13.302 -8.478 -1.578 1.00 85.94 86 TYR A CA 1
ATOM 666 C C . TYR A 1 86 ? 13.493 -7.084 -0.956 1.00 85.94 86 TYR A C 1
ATOM 668 O O . TYR A 1 86 ? 14.008 -6.964 0.154 1.00 85.94 86 TYR A O 1
ATOM 676 N N . MET A 1 87 ? 13.008 -6.029 -1.621 1.00 82.00 87 MET A N 1
ATOM 677 C CA . MET A 1 87 ? 13.065 -4.647 -1.122 1.00 82.00 87 MET A CA 1
ATOM 678 C C . MET A 1 87 ? 12.315 -4.457 0.202 1.00 82.00 87 MET A C 1
ATOM 680 O O . MET A 1 87 ? 12.679 -3.583 0.985 1.00 82.00 87 MET A O 1
ATOM 684 N N . PHE A 1 88 ? 11.261 -5.242 0.433 1.00 83.00 88 PHE A N 1
ATOM 685 C CA . PHE A 1 88 ? 10.516 -5.260 1.687 1.00 83.00 88 PHE A CA 1
ATOM 686 C C . PHE A 1 88 ? 11.301 -5.950 2.808 1.00 83.00 88 PHE A C 1
ATOM 688 O O . PHE A 1 88 ? 11.375 -5.425 3.913 1.00 83.00 88 PHE A O 1
ATOM 695 N N . LYS A 1 89 ? 11.920 -7.101 2.516 1.00 84.12 89 LYS A N 1
ATOM 696 C CA . LYS A 1 89 ? 12.674 -7.897 3.494 1.00 84.12 89 LYS A CA 1
ATOM 697 C C . LYS A 1 89 ? 13.961 -7.214 3.973 1.00 84.12 89 LYS A C 1
ATOM 699 O O . LYS A 1 89 ? 14.329 -7.386 5.127 1.00 84.12 89 LYS A O 1
ATOM 704 N N . TYR A 1 90 ? 14.644 -6.474 3.098 1.00 80.38 90 TYR A N 1
ATOM 705 C CA . TYR A 1 90 ? 15.977 -5.904 3.357 1.00 80.38 90 TYR A CA 1
ATOM 706 C C . TYR A 1 90 ? 15.983 -4.370 3.471 1.00 80.38 90 TYR A C 1
ATOM 708 O O . TYR A 1 90 ? 16.957 -3.719 3.092 1.00 80.38 90 TYR A O 1
ATOM 716 N N . TYR A 1 91 ? 14.899 -3.754 3.944 1.00 72.06 91 TYR A N 1
ATOM 717 C CA . TYR A 1 91 ? 14.867 -2.303 4.129 1.00 72.06 91 TYR A CA 1
ATOM 718 C C . TYR A 1 91 ? 15.814 -1.883 5.270 1.00 72.06 91 TYR A C 1
ATOM 720 O O . TYR A 1 91 ? 15.534 -2.106 6.437 1.00 72.06 91 TYR A O 1
ATOM 728 N N . SER A 1 92 ? 16.943 -1.263 4.921 1.00 60.09 92 SER A N 1
ATOM 729 C CA . SER A 1 92 ? 18.133 -1.069 5.768 1.00 60.09 92 SER A CA 1
ATOM 730 C C . SER A 1 92 ? 18.016 -0.054 6.916 1.00 60.09 92 SER A C 1
ATOM 732 O O . SER A 1 92 ? 19.012 0.231 7.573 1.00 60.09 92 SER A O 1
ATOM 734 N N . THR A 1 93 ? 16.836 0.512 7.169 1.00 58.34 93 THR A N 1
ATOM 735 C CA . THR A 1 93 ? 16.588 1.393 8.329 1.00 58.34 93 THR A CA 1
ATOM 736 C C . THR A 1 93 ? 15.539 0.823 9.288 1.00 58.34 93 THR A C 1
ATOM 738 O O . THR A 1 93 ? 14.966 1.579 10.073 1.00 58.34 93 THR A O 1
ATOM 741 N N . HIS A 1 94 ? 15.226 -0.469 9.184 1.00 57.25 94 HIS A N 1
ATOM 742 C CA . HIS A 1 94 ? 14.369 -1.233 10.095 1.00 57.25 94 HIS A CA 1
ATOM 743 C C . HIS A 1 94 ? 15.109 -2.483 10.566 1.00 57.25 94 HIS A C 1
ATOM 745 O O . HIS A 1 94 ? 15.918 -3.011 9.771 1.00 57.25 94 HIS A O 1
#

Foldseek 3Di:
DDDDDDDPPPDDPPPPPDDDPDPPPPPPPPDDDPDPPDPDPPAAAEDEAEDCPPVVLVVVVVQVPDPRHDHDYYDDPPDDPVVSVVCNVCVPVD

Mean predicted aligned error: 17.16 Å

Nearest PDB structures (foldseek):
  7u4s-assembly1_D  TM=9.707E-01  e=2.411E-04  Candida albicans WO-1
  7u4s-assembly1_C  TM=9.608E-01  e=3.637E-04  Candida albicans WO-1
  5tek-assembly1_A  TM=7.144E-01  e=1.985E-01  Mycobacterium tuberculosis H37Ra
  7z3s-assembly1_A  TM=7.310E-01  e=7.296E-01  Geobacillus stearothermophilus

Solvent-accessible surface area (backbone atoms only — not comparable to full-atom values): 6589 Å² total; per-residue (Å²): 135,82,88,80,88,78,82,85,78,83,75,80,82,80,77,81,81,81,78,74,84,74,77,79,74,79,78,75,75,80,65,77,76,77,78,78,76,71,83,53,97,84,60,57,47,76,41,68,42,85,39,76,52,79,64,36,60,57,48,51,61,56,41,71,73,35,87,60,43,37,83,76,48,73,48,54,99,87,62,56,72,69,57,52,53,49,57,61,75,64,43,88,90,111

Organism: Taxus chinensis (NCBI:txid29808)

Radius of gyration: 29.25 Å; Cα contacts (8 Å, |Δi|>4): 50; chains: 1; bounding box: 60×64×44 Å

InterPro domains:
  IPR020828 Glyceraldehyde 3-phosphate dehydrogenase, NAD(P) binding domain [PF00044] (46-94)
  IPR020831 Glyceraldehyde/Erythrose phosphate dehydrogenase family [PTHR10836] (44-94)
  IPR036291 NAD(P)-binding domain superfamily [SSF51735] (44-94)